Protein AF-A0A936E7Z6-F1 (afdb_monomer_lite)

pLDDT: mean 85.13, std 5.42, range [73.94, 94.06]

Foldseek 3Di:
DKDKDKDWDAPDVNPKIKIKIKIKPQVPFQKDFAQDDADPVRHGDDTDTDDGIDIDIDMDMDD

Radius of gyration: 20.25 Å; chains: 1; bounding box: 41×20×57 Å

Secondary structure (DSSP, 8-state):
--EEEEEEEEETTTTEEEEEEEEEESTT---EEEEEEE-TTS-EEEEEEEPPPEEEEEEEEE-

Sequence (63 aa):
MDLFVSYKTKLWRDKLAATFKVNVKNLGEGGRLQPVGAFPDGTIHTYRIVAPQQFIFSASFDL

Structure (mmCIF, N/CA/C/O backbone):
data_AF-A0A936E7Z6-F1
#
_entry.id   AF-A0A936E7Z6-F1
#
loop_
_atom_site.group_PDB
_atom_site.id
_atom_site.type_symbol
_atom_site.label_atom_id
_atom_site.label_alt_id
_atom_site.label_comp_id
_atom_site.label_asym_id
_atom_site.label_entity_id
_atom_site.label_seq_id
_atom_site.pdbx_PDB_ins_code
_atom_site.Cartn_x
_atom_site.Cartn_y
_atom_site.Cartn_z
_atom_site.occupancy
_atom_site.B_iso_or_equiv
_atom_site.auth_seq_id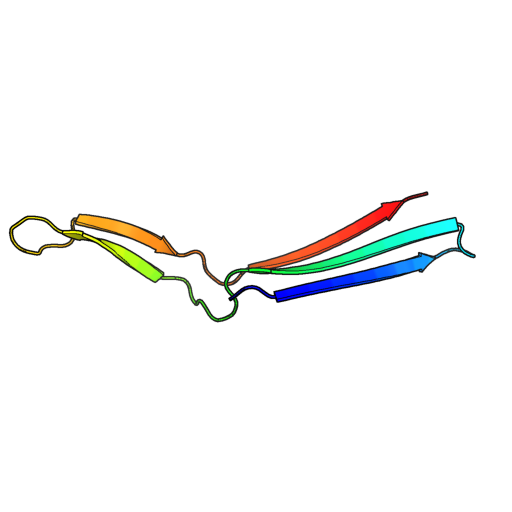
_a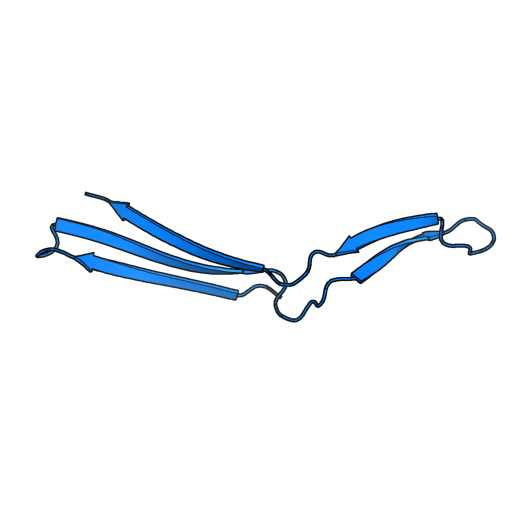tom_site.auth_comp_id
_atom_site.auth_asym_id
_atom_site.auth_atom_id
_atom_site.pdbx_PDB_model_num
ATOM 1 N N . MET A 1 1 ? -2.061 -4.869 -9.293 1.00 73.94 1 MET A N 1
ATOM 2 C CA . MET A 1 1 ? -3.410 -4.841 -8.686 1.00 73.94 1 MET A CA 1
ATOM 3 C C . MET A 1 1 ? -3.302 -4.245 -7.292 1.00 73.94 1 MET A C 1
ATOM 5 O O . MET A 1 1 ? -2.239 -4.344 -6.687 1.00 73.94 1 MET A O 1
ATOM 9 N N . ASP A 1 2 ? -4.359 -3.625 -6.790 1.00 85.19 2 ASP A N 1
ATOM 10 C CA . ASP A 1 2 ? -4.445 -3.088 -5.433 1.00 85.19 2 ASP A CA 1
ATOM 11 C C . ASP A 1 2 ? -5.630 -3.718 -4.695 1.00 85.19 2 ASP A C 1
ATOM 13 O O . ASP A 1 2 ? -6.636 -4.089 -5.298 1.00 85.19 2 ASP A O 1
ATOM 17 N N . LEU A 1 3 ? -5.464 -3.915 -3.388 1.00 87.94 3 LEU A N 1
ATOM 18 C CA . LEU A 1 3 ? -6.478 -4.480 -2.505 1.00 87.94 3 LEU A CA 1
ATOM 19 C C . LEU A 1 3 ? -6.650 -3.553 -1.311 1.00 87.94 3 LEU A C 1
ATOM 21 O O . LEU A 1 3 ? -5.669 -3.159 -0.684 1.00 87.94 3 LEU A O 1
ATOM 25 N N . PHE A 1 4 ? -7.888 -3.238 -0.955 1.00 91.25 4 PHE A N 1
ATOM 26 C CA . PHE A 1 4 ? -8.177 -2.474 0.248 1.00 91.25 4 PHE A CA 1
ATOM 27 C C . PHE A 1 4 ? -9.282 -3.147 1.056 1.00 91.25 4 PHE A C 1
ATOM 29 O O . PHE A 1 4 ? -10.243 -3.681 0.508 1.00 91.25 4 PHE A O 1
ATOM 36 N N . VAL A 1 5 ? -9.141 -3.106 2.377 1.00 92.62 5 VAL A N 1
ATOM 37 C CA . VAL A 1 5 ? -10.147 -3.563 3.336 1.00 92.62 5 VAL A CA 1
ATOM 38 C C . VAL A 1 5 ? -10.256 -2.507 4.423 1.00 92.62 5 VAL A C 1
ATOM 40 O O . VAL A 1 5 ? -9.250 -2.066 4.978 1.00 92.62 5 VAL A O 1
ATOM 43 N N . SER A 1 6 ? -11.478 -2.090 4.738 1.00 91.69 6 SER A N 1
ATOM 44 C CA . SER A 1 6 ? -11.740 -1.186 5.852 1.00 91.69 6 SER A CA 1
ATOM 45 C C . SER A 1 6 ? -12.768 -1.795 6.786 1.00 91.69 6 SER A C 1
ATOM 47 O O . SER A 1 6 ? -13.784 -2.324 6.345 1.00 91.69 6 SER A O 1
ATOM 49 N N . TYR A 1 7 ? -12.497 -1.695 8.082 1.00 91.88 7 TYR A N 1
ATOM 50 C CA . TYR A 1 7 ? -13.394 -2.120 9.136 1.00 91.88 7 TYR A CA 1
ATOM 51 C C . TYR A 1 7 ? -13.612 -0.970 10.113 1.00 91.88 7 TYR A C 1
ATOM 53 O O . TYR A 1 7 ? -12.660 -0.440 10.690 1.00 91.88 7 TYR A O 1
ATOM 61 N N . LYS A 1 8 ? -14.873 -0.576 10.284 1.00 90.44 8 LYS A N 1
ATOM 62 C CA . LYS A 1 8 ? -15.277 0.459 11.232 1.00 90.44 8 LYS A CA 1
ATOM 63 C C . LYS A 1 8 ? -15.951 -0.209 12.415 1.00 90.44 8 LYS A C 1
ATOM 65 O O . LYS A 1 8 ? -16.903 -0.962 12.244 1.00 90.44 8 LYS A O 1
ATOM 70 N N . THR A 1 9 ? -15.462 0.081 13.607 1.00 89.62 9 THR A N 1
ATOM 71 C CA . THR A 1 9 ? -16.022 -0.423 14.855 1.00 89.62 9 THR A CA 1
ATOM 72 C C . THR A 1 9 ? -16.159 0.717 15.845 1.00 89.62 9 THR A C 1
ATOM 74 O O . THR A 1 9 ? -15.445 1.717 15.771 1.00 89.62 9 THR A O 1
ATOM 77 N N . LYS A 1 10 ? -17.097 0.581 16.773 1.00 88.75 10 LYS A N 1
ATOM 78 C CA . LYS A 1 10 ? -17.234 1.510 17.882 1.00 88.75 10 LYS A CA 1
ATOM 79 C C . LYS A 1 10 ? -16.788 0.807 19.157 1.00 88.75 10 LYS A C 1
ATOM 81 O O . LYS A 1 10 ? -17.297 -0.257 19.497 1.00 88.75 10 LYS A O 1
ATOM 86 N N . LEU A 1 11 ? -15.814 1.389 19.843 1.00 81.56 11 LEU A N 1
ATOM 87 C CA . LEU A 1 11 ? -15.296 0.923 21.122 1.00 81.56 11 LEU A CA 1
ATOM 88 C C . LEU A 1 11 ? -15.852 1.786 22.261 1.00 81.56 11 LEU A C 1
ATOM 90 O O . LEU A 1 11 ? -16.394 2.867 22.041 1.00 81.56 11 LEU A O 1
ATOM 94 N N . TRP A 1 12 ? -15.717 1.293 23.497 1.00 79.81 12 TRP A N 1
ATOM 95 C CA . TRP A 1 12 ? -16.130 2.004 24.717 1.00 79.81 12 TRP A CA 1
ATOM 96 C C . TRP A 1 12 ? -17.604 2.453 24.712 1.00 79.81 12 TRP A C 1
ATOM 98 O O . TRP A 1 12 ? -17.900 3.638 24.836 1.00 79.81 12 TRP A O 1
ATOM 108 N N . ARG A 1 13 ? -18.552 1.503 24.618 1.00 81.00 13 ARG A N 1
ATOM 109 C CA . ARG A 1 13 ? -20.007 1.792 24.642 1.00 81.00 13 ARG A CA 1
ATOM 110 C C . ARG A 1 13 ? -20.400 2.878 23.627 1.00 81.00 13 ARG A C 1
ATOM 112 O O . ARG A 1 13 ? -21.012 3.875 23.996 1.00 81.00 13 ARG A O 1
ATOM 119 N N . ASP A 1 14 ? -19.984 2.704 22.377 1.00 77.81 14 ASP A N 1
ATOM 120 C CA . ASP A 1 14 ? -20.255 3.640 21.279 1.00 77.81 14 ASP A CA 1
ATOM 121 C C . ASP A 1 14 ? -19.594 5.031 21.388 1.00 77.81 14 ASP A C 1
ATOM 123 O O . ASP A 1 14 ? -19.882 5.886 20.555 1.00 77.81 14 ASP A O 1
ATOM 127 N N . LYS A 1 15 ? -18.685 5.265 22.349 1.00 79.38 15 LYS A N 1
ATOM 128 C CA . LYS A 1 15 ? -18.033 6.577 22.545 1.00 79.38 15 LYS A CA 1
ATOM 129 C C . LYS A 1 15 ? -16.793 6.825 21.692 1.00 79.38 15 LYS A C 1
ATOM 131 O O . LYS A 1 15 ? -16.361 7.959 21.602 1.00 79.38 15 LYS A O 1
ATOM 136 N N . LEU A 1 16 ? -16.167 5.784 21.153 1.00 82.81 16 LEU A N 1
ATOM 137 C CA . LEU A 1 16 ? -14.950 5.912 20.349 1.00 82.81 16 LEU A CA 1
ATOM 138 C C . LEU A 1 16 ? -15.159 5.191 19.029 1.00 82.81 16 LEU A C 1
ATOM 140 O O . LEU A 1 16 ? -15.271 3.965 19.000 1.00 82.81 16 LEU A O 1
ATOM 144 N N . ALA A 1 17 ? -15.191 5.925 17.924 1.00 88.06 17 ALA A N 1
ATOM 145 C CA . ALA A 1 17 ? -15.211 5.319 16.604 1.00 88.06 17 ALA A CA 1
ATOM 146 C C . ALA A 1 17 ? -13.773 4.983 16.186 1.00 88.06 17 ALA A C 1
ATOM 148 O O . ALA A 1 17 ? -12.950 5.867 15.966 1.00 88.06 17 ALA A O 1
ATOM 149 N N . ALA A 1 18 ? -13.464 3.695 16.038 1.00 90.38 18 ALA A N 1
ATOM 150 C CA . ALA A 1 18 ? -12.198 3.243 15.474 1.00 90.38 18 ALA A CA 1
ATOM 151 C C . ALA A 1 18 ? -12.402 2.729 14.051 1.00 90.38 18 ALA A C 1
ATOM 153 O O . ALA A 1 18 ? -13.287 1.921 13.763 1.00 90.38 18 ALA A O 1
ATOM 154 N N . THR A 1 19 ? -11.550 3.186 13.146 1.00 92.25 19 THR A N 1
ATOM 155 C CA . THR A 1 19 ? -11.511 2.726 11.763 1.00 92.25 19 THR A CA 1
ATOM 156 C C . THR A 1 19 ? -10.160 2.094 11.498 1.00 92.25 19 THR A C 1
ATOM 158 O O . THR A 1 19 ? -9.132 2.767 11.535 1.00 92.25 19 THR A O 1
ATOM 161 N N . PHE A 1 20 ? -10.172 0.807 11.184 1.00 92.38 20 PHE A N 1
ATOM 162 C CA . PHE A 1 20 ? -9.006 0.066 10.736 1.00 92.38 20 PHE A CA 1
ATOM 163 C C . PHE A 1 20 ? -9.047 -0.035 9.215 1.00 92.38 20 PHE A C 1
ATOM 165 O O . PHE A 1 20 ? -10.081 -0.355 8.624 1.00 92.38 20 PHE A O 1
ATOM 172 N N . LYS A 1 21 ? -7.934 0.273 8.561 1.00 94.06 21 LYS A N 1
ATOM 173 C CA . LYS A 1 21 ? -7.774 0.195 7.111 1.00 94.06 21 LYS A CA 1
ATOM 174 C C . LYS A 1 21 ? -6.518 -0.598 6.804 1.00 94.06 21 LYS A C 1
ATOM 176 O O . LYS A 1 21 ? -5.449 -0.304 7.326 1.00 94.06 21 LYS A O 1
ATOM 181 N N . VAL A 1 22 ? -6.652 -1.575 5.925 1.00 92.38 22 VAL A N 1
ATOM 182 C CA . VAL A 1 22 ? -5.546 -2.311 5.324 1.00 92.38 22 VAL A CA 1
ATOM 183 C C . VAL A 1 22 ? -5.560 -1.977 3.843 1.00 92.38 22 VAL A C 1
ATOM 185 O O . VAL A 1 22 ? -6.579 -2.149 3.180 1.00 92.38 22 VAL A O 1
ATOM 188 N N . ASN A 1 23 ? -4.445 -1.481 3.325 1.00 91.81 23 ASN A N 1
ATOM 189 C CA . ASN A 1 23 ? -4.263 -1.189 1.912 1.00 91.81 23 ASN A CA 1
ATOM 190 C C . ASN A 1 23 ? -3.025 -1.933 1.431 1.00 91.81 23 ASN A C 1
ATOM 192 O O . ASN A 1 23 ? -1.926 -1.711 1.934 1.00 91.81 23 ASN A O 1
ATOM 196 N N . VAL A 1 24 ? -3.205 -2.804 0.451 1.00 88.25 24 VAL A N 1
ATOM 197 C CA . VAL A 1 24 ? -2.129 -3.503 -0.234 1.00 88.25 24 VAL A CA 1
ATOM 198 C C . VAL A 1 24 ? -1.979 -2.888 -1.614 1.00 88.25 24 VAL A C 1
ATOM 200 O O . VAL A 1 24 ? -2.882 -2.974 -2.446 1.00 88.25 24 VAL A O 1
ATOM 203 N N . LYS A 1 25 ? -0.843 -2.241 -1.858 1.00 89.19 25 LYS A N 1
ATOM 204 C CA . LYS A 1 25 ? -0.501 -1.685 -3.170 1.00 89.19 25 LYS A CA 1
ATOM 205 C C . LYS A 1 25 ? 0.413 -2.646 -3.910 1.00 89.19 25 LYS A C 1
ATOM 207 O O . LYS A 1 25 ? 1.246 -3.299 -3.289 1.00 89.19 25 LYS A O 1
ATOM 212 N N . ASN A 1 26 ? 0.282 -2.687 -5.234 1.00 84.94 26 ASN A N 1
ATOM 213 C CA . ASN A 1 26 ? 1.107 -3.517 -6.116 1.00 84.94 26 ASN A CA 1
ATOM 214 C C . ASN A 1 26 ? 1.084 -5.010 -5.728 1.00 84.94 26 ASN A C 1
ATOM 216 O O . ASN A 1 26 ? 2.110 -5.682 -5.757 1.00 84.94 26 ASN A O 1
ATOM 220 N N . LEU A 1 27 ? -0.090 -5.528 -5.345 1.00 80.81 27 LEU A N 1
ATOM 221 C CA . LEU A 1 27 ? -0.297 -6.938 -5.014 1.00 80.81 27 LEU A CA 1
ATOM 222 C C . LEU A 1 27 ? 0.170 -7.817 -6.186 1.00 80.81 27 LEU A C 1
ATOM 224 O O . LEU A 1 27 ? -0.326 -7.658 -7.306 1.00 80.81 27 LEU A O 1
ATOM 228 N N . GLY A 1 28 ? 1.121 -8.715 -5.910 1.00 76.19 28 GLY A N 1
ATOM 229 C CA . GLY A 1 28 ? 1.732 -9.607 -6.900 1.00 76.19 28 GLY A CA 1
ATOM 230 C C . GLY A 1 28 ? 2.949 -9.042 -7.648 1.00 76.19 28 GLY A C 1
ATOM 231 O O . GLY A 1 28 ? 3.577 -9.786 -8.394 1.00 76.19 28 GLY A O 1
ATOM 232 N N . GLU A 1 29 ? 3.331 -7.775 -7.445 1.00 81.38 29 GLU A N 1
ATOM 233 C CA . GLU A 1 29 ? 4.539 -7.202 -8.056 1.00 81.38 29 GLU A CA 1
ATOM 234 C C . GLU A 1 29 ? 5.754 -7.377 -7.126 1.00 81.38 29 GLU A C 1
ATOM 236 O O . GLU A 1 29 ? 5.810 -6.827 -6.024 1.00 81.38 29 GLU A O 1
ATOM 241 N N . GLY A 1 30 ? 6.770 -8.111 -7.589 1.00 75.69 30 GLY A N 1
ATOM 242 C CA . GLY A 1 30 ? 8.027 -8.332 -6.852 1.00 75.69 30 GLY A CA 1
ATOM 243 C C . GLY A 1 30 ? 8.999 -7.144 -6.863 1.00 75.69 30 GLY A C 1
ATOM 244 O O . GLY A 1 30 ? 10.029 -7.189 -6.197 1.00 75.69 30 GLY A O 1
ATOM 245 N N . GLY A 1 31 ? 8.665 -6.077 -7.596 1.00 74.75 31 GLY A N 1
ATOM 246 C CA . GLY A 1 31 ? 9.570 -4.974 -7.912 1.00 74.75 31 GLY A CA 1
ATOM 247 C C . GLY A 1 31 ? 10.437 -5.307 -9.126 1.00 74.75 31 GLY A C 1
ATOM 248 O O . GLY A 1 31 ? 11.084 -6.350 -9.185 1.00 74.75 31 GLY A O 1
ATOM 249 N N . ARG A 1 32 ? 10.429 -4.432 -10.134 1.00 79.75 32 ARG A N 1
ATOM 250 C CA . ARG A 1 32 ? 11.225 -4.607 -11.358 1.00 79.75 32 ARG A CA 1
ATOM 251 C C . ARG A 1 32 ? 11.681 -3.272 -11.919 1.00 79.75 32 ARG A C 1
ATOM 253 O O . ARG A 1 32 ? 11.000 -2.256 -11.771 1.00 79.75 32 ARG A O 1
ATOM 260 N N . LEU A 1 33 ? 12.821 -3.295 -12.598 1.00 80.00 33 LEU A N 1
ATOM 261 C CA . LEU A 1 33 ? 13.262 -2.192 -13.442 1.00 80.00 33 LEU A CA 1
ATOM 262 C C . LEU A 1 33 ? 12.628 -2.383 -14.814 1.00 80.00 33 LEU A C 1
ATOM 264 O O . LEU A 1 33 ? 12.976 -3.310 -15.542 1.00 80.00 33 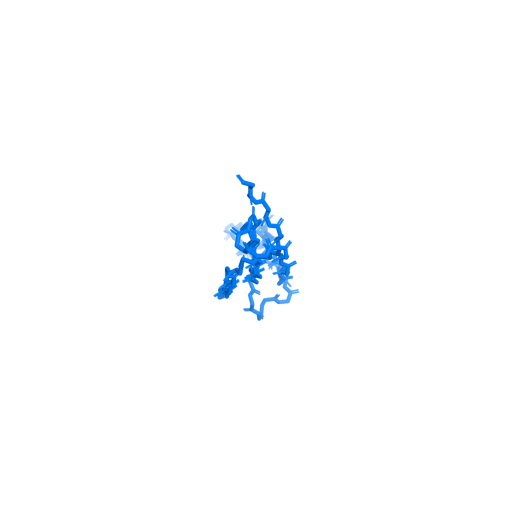LEU A O 1
ATOM 268 N N . GLN A 1 34 ? 11.658 -1.537 -15.144 1.00 79.81 34 GLN A N 1
ATOM 269 C CA . GLN A 1 34 ? 11.010 -1.576 -16.444 1.00 79.81 34 GLN A CA 1
ATOM 270 C C . GLN A 1 34 ? 11.733 -0.617 -17.392 1.00 79.81 34 GLN A C 1
ATOM 272 O O . GLN A 1 34 ? 11.792 0.580 -17.101 1.00 79.81 34 GLN A O 1
ATOM 277 N N . PRO A 1 35 ? 12.283 -1.100 -18.513 1.00 80.38 35 PRO A N 1
ATOM 278 C CA . PRO A 1 35 ? 12.875 -0.217 -19.501 1.00 80.38 35 PRO A CA 1
ATOM 279 C C . PRO A 1 35 ? 11.790 0.647 -20.153 1.00 80.38 35 PRO A C 1
ATOM 281 O O . PRO A 1 35 ? 10.744 0.138 -20.551 1.00 80.38 35 PRO A O 1
ATOM 284 N N . VAL A 1 36 ? 12.024 1.955 -20.238 1.00 82.25 36 VAL A N 1
ATOM 285 C CA . VAL A 1 36 ? 11.061 2.930 -20.792 1.00 82.25 36 VAL A CA 1
ATOM 286 C C . VAL A 1 36 ? 11.636 3.768 -21.931 1.00 82.25 36 VAL A C 1
ATOM 288 O O . VAL A 1 36 ? 10.879 4.431 -22.630 1.00 82.25 36 VAL A O 1
ATOM 291 N N . GLY A 1 37 ? 12.953 3.724 -22.146 1.00 81.19 37 GLY A N 1
ATOM 292 C CA . GLY A 1 37 ? 13.614 4.430 -23.239 1.00 81.19 37 GLY A CA 1
ATOM 293 C C . GLY A 1 37 ? 14.780 3.630 -23.804 1.00 81.19 37 GLY A C 1
ATOM 294 O O . GLY A 1 37 ? 15.602 3.106 -23.047 1.00 81.19 37 GLY A O 1
ATOM 295 N N . ALA A 1 38 ? 14.847 3.573 -25.132 1.0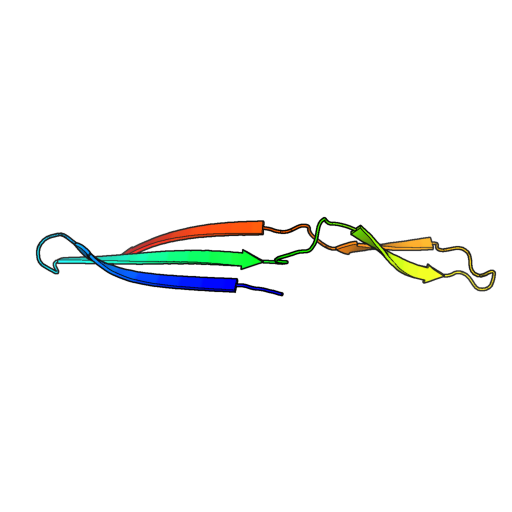0 83.81 38 ALA A N 1
ATOM 296 C CA . ALA A 1 38 ? 15.953 3.002 -25.887 1.00 83.81 38 ALA A CA 1
ATOM 297 C C . ALA A 1 38 ? 16.585 4.075 -26.781 1.00 83.81 38 ALA A C 1
ATOM 299 O O . ALA A 1 38 ? 15.908 4.999 -27.234 1.00 83.81 38 ALA A O 1
ATOM 300 N N . PHE A 1 39 ? 17.893 3.980 -26.981 1.00 84.75 39 PHE A N 1
ATOM 301 C CA . PHE A 1 39 ? 18.606 4.730 -28.007 1.00 84.75 39 PHE A CA 1
ATOM 302 C C . PHE A 1 39 ? 18.223 4.212 -29.413 1.00 84.75 39 PHE A C 1
ATOM 304 O O . PHE A 1 39 ? 17.619 3.143 -29.530 1.00 84.75 39 PHE A O 1
ATOM 311 N N . PRO A 1 40 ? 18.557 4.938 -30.499 1.00 79.25 40 PRO A N 1
ATOM 312 C CA . PRO A 1 40 ? 18.260 4.507 -31.871 1.00 79.25 40 PRO A CA 1
ATOM 313 C C . PRO A 1 40 ? 18.913 3.175 -32.279 1.00 79.25 40 PRO A C 1
ATOM 315 O O . PRO A 1 40 ? 18.467 2.548 -33.233 1.00 79.25 40 PRO A O 1
ATOM 318 N N . ASP A 1 41 ? 19.956 2.744 -31.564 1.00 81.00 41 ASP A N 1
ATOM 319 C CA . ASP A 1 41 ? 20.625 1.443 -31.714 1.00 81.00 41 ASP A CA 1
ATOM 320 C C . ASP A 1 41 ? 19.927 0.311 -30.929 1.00 81.00 41 ASP A C 1
ATOM 322 O O . ASP A 1 41 ? 20.353 -0.841 -30.981 1.00 81.00 41 ASP A O 1
ATOM 326 N N . GLY A 1 42 ? 18.862 0.629 -30.188 1.00 76.06 42 GLY A N 1
ATOM 327 C CA . GLY A 1 42 ? 18.105 -0.312 -29.371 1.00 76.06 42 GLY A CA 1
ATOM 328 C C . GLY A 1 42 ? 18.663 -0.540 -27.964 1.00 76.06 42 GLY A C 1
ATOM 329 O O . GLY A 1 42 ? 18.023 -1.257 -27.190 1.00 76.06 42 GLY A O 1
ATOM 330 N N . THR A 1 43 ? 19.794 0.067 -27.577 1.00 85.38 43 THR A N 1
ATOM 331 C CA . THR A 1 43 ? 20.286 -0.062 -26.198 1.00 85.38 43 THR A CA 1
ATOM 332 C C . THR A 1 43 ? 19.413 0.727 -25.228 1.00 85.38 43 THR A C 1
ATOM 334 O O . THR A 1 43 ? 19.017 1.872 -25.462 1.00 85.38 43 THR A O 1
ATOM 337 N N . ILE A 1 44 ? 19.069 0.089 -24.112 1.00 83.06 44 ILE A N 1
ATOM 338 C CA . ILE A 1 44 ? 18.169 0.664 -23.115 1.00 83.06 44 ILE A CA 1
ATOM 339 C C . ILE A 1 44 ? 18.952 1.618 -22.219 1.00 83.06 44 ILE A C 1
ATOM 341 O O . ILE A 1 44 ? 19.905 1.210 -21.557 1.00 83.06 44 ILE A O 1
ATOM 345 N N . HIS A 1 45 ? 18.509 2.872 -22.155 1.00 83.62 45 HIS A N 1
ATOM 346 C CA . HIS A 1 45 ? 19.189 3.925 -21.396 1.00 83.62 45 HIS A CA 1
ATOM 347 C C . HIS A 1 45 ? 18.367 4.470 -20.229 1.00 83.62 45 HIS A C 1
ATOM 349 O O . HIS A 1 45 ? 18.939 5.010 -19.287 1.00 83.62 45 HIS A O 1
ATOM 355 N N . THR A 1 46 ? 17.037 4.312 -20.258 1.00 84.44 46 THR A N 1
ATOM 356 C CA . THR A 1 46 ? 16.158 4.785 -19.181 1.00 84.44 46 THR A CA 1
ATOM 357 C C . THR A 1 46 ? 15.331 3.642 -18.608 1.00 84.44 46 THR A C 1
ATOM 359 O O . THR A 1 46 ? 14.616 2.945 -19.334 1.00 84.44 46 THR A O 1
ATOM 362 N N . TYR A 1 47 ? 15.369 3.512 -17.282 1.00 85.62 47 TYR A N 1
ATOM 363 C CA . TYR A 1 47 ? 14.580 2.554 -16.513 1.00 85.62 47 TYR A CA 1
ATOM 364 C C . TYR A 1 47 ? 13.615 3.283 -15.582 1.00 85.62 47 TYR A C 1
ATOM 366 O O . TYR A 1 47 ? 13.972 4.263 -14.930 1.00 85.62 47 TYR A O 1
ATOM 374 N N . ARG A 1 48 ? 12.393 2.764 -15.475 1.00 82.69 48 ARG A N 1
ATOM 375 C CA . ARG A 1 48 ? 11.421 3.151 -14.458 1.00 82.69 48 ARG A CA 1
ATOM 376 C C . ARG A 1 48 ? 11.379 2.084 -13.374 1.00 82.69 48 ARG A C 1
ATOM 378 O O . ARG A 1 48 ? 11.228 0.897 -13.659 1.00 82.69 48 ARG A O 1
ATOM 385 N N . ILE A 1 49 ? 11.466 2.523 -12.126 1.00 82.44 49 ILE A N 1
ATOM 386 C CA . ILE A 1 49 ? 11.329 1.646 -10.965 1.00 82.44 49 ILE A CA 1
ATOM 387 C C . ILE A 1 49 ? 9.841 1.361 -10.758 1.00 82.44 49 ILE A C 1
ATOM 389 O O . ILE A 1 49 ? 9.052 2.278 -10.519 1.00 82.44 49 ILE A O 1
ATOM 393 N N . VAL A 1 50 ? 9.459 0.090 -10.849 1.00 80.88 50 VAL A N 1
ATOM 394 C CA . VAL A 1 50 ? 8.143 -0.378 -10.412 1.00 80.88 50 VAL A CA 1
ATOM 395 C C . VAL A 1 50 ? 8.268 -0.772 -8.948 1.00 80.88 50 VAL A C 1
ATOM 397 O O . VAL A 1 50 ? 9.061 -1.652 -8.606 1.00 80.88 50 VAL A O 1
ATOM 400 N N . ALA A 1 51 ? 7.524 -0.085 -8.080 1.00 78.69 51 ALA A N 1
ATOM 401 C CA . ALA A 1 51 ? 7.574 -0.333 -6.647 1.00 78.69 51 ALA A CA 1
ATOM 402 C C . ALA A 1 51 ? 7.082 -1.757 -6.327 1.00 78.69 51 ALA A C 1
ATOM 404 O O . ALA A 1 51 ? 6.090 -2.201 -6.913 1.00 78.69 51 ALA A O 1
ATOM 405 N N . PRO A 1 52 ? 7.745 -2.465 -5.399 1.00 84.94 52 PRO A N 1
ATOM 406 C CA . PRO A 1 52 ? 7.292 -3.778 -4.959 1.00 84.94 52 PRO A CA 1
ATOM 407 C C . PRO A 1 52 ? 5.946 -3.682 -4.226 1.00 84.94 52 PRO A C 1
ATOM 409 O O . PRO A 1 52 ? 5.454 -2.586 -3.929 1.00 84.94 52 PRO A O 1
ATOM 412 N N . GLN A 1 53 ? 5.356 -4.837 -3.920 1.00 89.94 53 GLN A N 1
ATOM 413 C CA . GLN A 1 53 ? 4.161 -4.924 -3.085 1.00 89.94 53 GLN A CA 1
ATOM 414 C C . GLN A 1 53 ? 4.350 -4.206 -1.738 1.00 89.94 53 GLN A C 1
ATOM 416 O O . GLN A 1 53 ? 5.368 -4.366 -1.063 1.00 89.94 53 GLN A O 1
ATOM 421 N N . GLN A 1 54 ? 3.360 -3.409 -1.337 1.00 87.81 54 GLN A N 1
ATOM 422 C CA . GLN A 1 54 ? 3.377 -2.650 -0.085 1.00 87.81 54 GLN A CA 1
ATOM 423 C C . GLN A 1 54 ? 2.139 -2.960 0.741 1.00 87.81 54 GLN A C 1
ATOM 425 O O . GLN A 1 54 ? 1.029 -2.929 0.217 1.00 87.81 54 GLN A O 1
ATOM 430 N N . PHE A 1 55 ? 2.329 -3.174 2.042 1.00 89.69 55 PHE A N 1
ATOM 431 C CA . PHE A 1 55 ? 1.257 -3.382 3.011 1.00 89.69 55 PHE A CA 1
ATOM 432 C C . PHE A 1 55 ? 1.169 -2.167 3.929 1.00 89.69 55 PHE A C 1
ATOM 434 O O . PHE A 1 55 ? 2.111 -1.852 4.651 1.00 89.69 55 PHE A O 1
ATOM 441 N N . ILE A 1 56 ? 0.039 -1.472 3.886 1.00 91.88 56 ILE A N 1
ATOM 442 C CA . ILE A 1 56 ? -0.212 -0.260 4.658 1.00 91.88 56 ILE A CA 1
ATOM 443 C C . ILE A 1 56 ? -1.358 -0.552 5.615 1.00 91.88 56 ILE A C 1
ATOM 445 O O . ILE A 1 56 ? -2.495 -0.766 5.196 1.00 91.88 56 ILE A O 1
ATOM 449 N N . PHE A 1 57 ? -1.055 -0.533 6.907 1.00 92.25 57 PHE A N 1
ATOM 450 C CA . PHE A 1 57 ? -2.052 -0.589 7.965 1.00 92.25 57 PHE A CA 1
ATOM 451 C C . PHE A 1 57 ? -2.275 0.814 8.526 1.00 92.25 57 PHE A C 1
ATOM 453 O O . PHE A 1 57 ? -1.324 1.541 8.810 1.00 92.25 57 PHE A O 1
ATOM 460 N N . SER A 1 58 ? -3.532 1.211 8.680 1.00 92.75 58 SER A N 1
ATOM 461 C CA . SER A 1 58 ? -3.908 2.494 9.264 1.00 92.75 58 SER A CA 1
ATOM 462 C C . SER A 1 58 ? -5.006 2.284 10.291 1.00 92.75 58 SER A C 1
ATOM 464 O O . SER A 1 58 ? -6.038 1.687 9.994 1.00 92.75 58 SER A O 1
ATOM 466 N N . ALA A 1 59 ? -4.791 2.809 11.490 1.00 91.38 59 ALA A N 1
ATOM 467 C CA . ALA A 1 59 ? -5.798 2.888 12.534 1.00 91.38 59 ALA A CA 1
ATOM 468 C C . ALA A 1 59 ? -6.110 4.365 12.780 1.00 9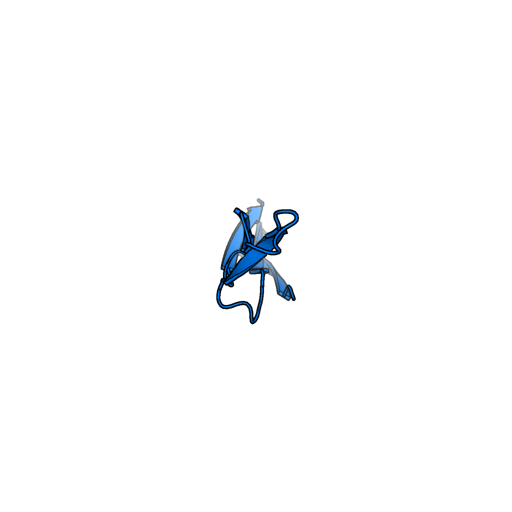1.38 59 ALA A C 1
ATOM 470 O O . ALA A 1 59 ? -5.206 5.165 13.016 1.00 91.38 59 ALA A O 1
ATOM 471 N N . SER A 1 60 ? -7.382 4.729 12.682 1.00 91.31 60 SER A N 1
ATOM 472 C CA . SER A 1 60 ? -7.870 6.078 12.960 1.00 91.31 60 SER A CA 1
ATOM 473 C C . SER A 1 60 ? -8.897 6.010 14.076 1.00 91.31 60 SER A C 1
ATOM 475 O O . SER A 1 60 ? -9.773 5.146 14.047 1.00 91.31 60 SER A O 1
ATOM 477 N N . PHE A 1 61 ? -8.788 6.921 15.035 1.00 90.06 61 PHE A N 1
ATOM 478 C CA . PHE A 1 61 ? -9.675 7.014 16.186 1.00 90.06 61 PHE A CA 1
ATOM 479 C C . PHE A 1 61 ? -10.333 8.388 16.174 1.00 90.06 61 PHE A C 1
ATOM 481 O O . PHE A 1 61 ? -9.651 9.392 15.984 1.00 90.06 61 PHE A O 1
ATOM 488 N N . ASP A 1 62 ? -11.646 8.395 16.340 1.00 86.88 62 ASP A N 1
ATOM 489 C CA . ASP A 1 62 ? -12.505 9.573 16.370 1.00 86.88 62 ASP A CA 1
ATOM 490 C C . ASP A 1 62 ? -13.344 9.519 17.656 1.00 86.88 62 ASP A C 1
ATOM 492 O O . ASP A 1 62 ? -13.771 8.427 18.062 1.00 86.88 62 ASP A O 1
ATOM 496 N N . LEU A 1 63 ? -13.482 10.667 18.329 1.00 80.94 63 LEU A N 1
A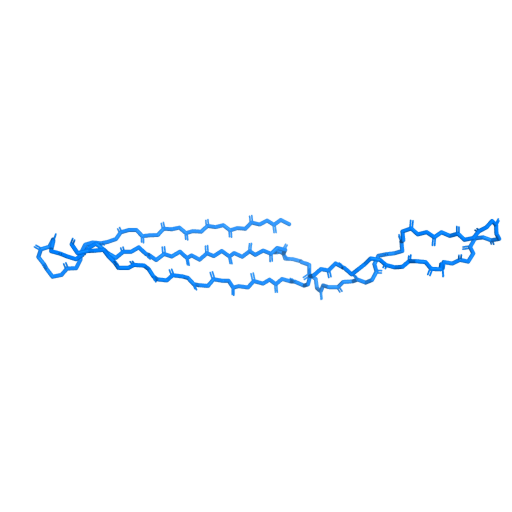TOM 497 C CA . LEU A 1 63 ? -14.085 10.806 19.662 1.00 80.94 63 LEU A CA 1
ATOM 498 C C . LEU A 1 63 ? -15.472 11.451 19.579 1.00 80.94 63 LEU A C 1
ATOM 500 O O . LEU A 1 63 ? -15.575 12.515 18.933 1.00 80.94 63 LEU A O 1
#